Protein AF-A0A2P4XPP2-F1 (afdb_monomer_lite)

Organism: NCBI:txid4796

pLDDT: mean 76.58, std 16.24, range [39.56, 95.06]

Structure (mmCIF, N/CA/C/O backbone):
data_AF-A0A2P4XPP2-F1
#
_entry.id   AF-A0A2P4XPP2-F1
#
loop_
_atom_site.group_PDB
_atom_site.id
_atom_site.type_symbol
_atom_site.label_atom_id
_atom_site.label_alt_id
_atom_site.label_comp_id
_atom_site.label_asym_id
_atom_site.label_entity_id
_atom_site.label_seq_id
_atom_site.pdbx_PDB_ins_code
_atom_site.Cartn_x
_atom_site.Cartn_y
_atom_site.Cartn_z
_atom_site.occupancy
_atom_site.B_iso_or_equiv
_atom_site.auth_seq_id
_atom_site.auth_comp_id
_atom_site.auth_asym_id
_atom_site.auth_atom_id
_atom_site.pdbx_PDB_model_num
ATOM 1 N N . MET A 1 1 ? 14.220 9.835 8.926 1.00 74.06 1 MET A N 1
ATOM 2 C CA . MET A 1 1 ? 13.349 9.714 7.744 1.00 74.06 1 MET A CA 1
ATOM 3 C C . MET A 1 1 ? 12.382 10.879 7.763 1.00 74.06 1 MET A C 1
ATOM 5 O O . MET A 1 1 ? 11.722 11.092 8.777 1.00 74.06 1 MET A O 1
ATOM 9 N N . THR A 1 2 ? 12.366 11.676 6.705 1.00 95.06 2 THR A N 1
ATOM 10 C CA . THR A 1 2 ? 11.439 12.801 6.552 1.00 95.06 2 THR A CA 1
ATOM 11 C C . THR A 1 2 ? 10.036 12.297 6.211 1.00 95.06 2 THR A C 1
ATOM 13 O O . THR A 1 2 ? 9.840 11.132 5.854 1.00 95.06 2 THR A O 1
ATOM 16 N N . GLN A 1 3 ? 9.035 13.171 6.316 1.00 93.81 3 GLN A N 1
ATOM 17 C CA . GLN A 1 3 ? 7.664 12.823 5.951 1.00 93.81 3 GLN A CA 1
ATOM 18 C C . GLN A 1 3 ? 7.553 12.445 4.467 1.00 93.81 3 GLN A C 1
ATOM 20 O O . GLN A 1 3 ? 6.944 11.425 4.150 1.00 93.81 3 GLN A O 1
ATOM 25 N N . GLN A 1 4 ? 8.186 13.208 3.569 1.00 90.56 4 GLN A N 1
ATOM 26 C CA . GLN A 1 4 ? 8.214 12.893 2.138 1.00 90.56 4 GLN A CA 1
ATOM 27 C C . GLN A 1 4 ? 8.849 11.529 1.852 1.00 90.56 4 GLN A C 1
ATOM 29 O O . GLN A 1 4 ? 8.316 10.773 1.045 1.00 90.56 4 GLN A O 1
ATOM 34 N N . GLU A 1 5 ? 9.953 11.188 2.521 1.00 89.44 5 GLU A N 1
ATOM 35 C CA . GLU A 1 5 ? 10.593 9.877 2.358 1.00 89.44 5 GLU A CA 1
ATOM 36 C C . GLU A 1 5 ? 9.669 8.739 2.797 1.00 89.44 5 GLU A C 1
ATOM 38 O O . GLU A 1 5 ? 9.557 7.737 2.094 1.00 89.44 5 GLU A O 1
ATOM 43 N N . ARG A 1 6 ? 8.957 8.910 3.919 1.00 89.88 6 ARG A N 1
ATOM 44 C CA . ARG A 1 6 ? 7.968 7.935 4.401 1.00 89.88 6 ARG A CA 1
ATOM 45 C C . ARG A 1 6 ? 6.827 7.733 3.410 1.00 89.88 6 ARG A C 1
ATOM 47 O O . ARG A 1 6 ? 6.474 6.593 3.128 1.00 89.88 6 ARG A O 1
ATOM 54 N N . ILE A 1 7 ? 6.265 8.823 2.887 1.00 91.38 7 ILE A N 1
ATOM 55 C CA . ILE A 1 7 ? 5.184 8.771 1.891 1.00 91.38 7 ILE A CA 1
ATOM 56 C C . ILE A 1 7 ? 5.686 8.079 0.622 1.00 91.38 7 ILE A C 1
ATOM 58 O O . ILE A 1 7 ? 5.045 7.163 0.122 1.00 91.38 7 ILE A O 1
ATOM 62 N N . GLY A 1 8 ? 6.872 8.453 0.137 1.00 91.00 8 GLY A N 1
ATOM 63 C CA . GLY A 1 8 ? 7.471 7.827 -1.038 1.00 91.00 8 GLY A CA 1
ATOM 64 C C . GLY A 1 8 ? 7.725 6.329 -0.854 1.00 91.00 8 GLY A C 1
ATOM 65 O O . GLY A 1 8 ? 7.482 5.554 -1.776 1.00 91.00 8 GLY A O 1
ATOM 66 N N . ALA A 1 9 ? 8.183 5.908 0.328 1.00 89.81 9 ALA A N 1
ATOM 67 C CA . ALA A 1 9 ? 8.377 4.497 0.652 1.00 89.81 9 ALA A CA 1
ATOM 68 C C . ALA A 1 9 ? 7.047 3.729 0.699 1.00 89.81 9 ALA A C 1
ATOM 70 O O . ALA A 1 9 ? 6.944 2.671 0.081 1.00 89.81 9 ALA A O 1
ATOM 71 N N . TYR A 1 10 ? 6.028 4.284 1.366 1.00 91.56 10 TYR A N 1
ATOM 72 C CA . TYR A 1 10 ? 4.686 3.698 1.406 1.00 91.56 10 TYR A CA 1
ATOM 73 C C . TYR A 1 10 ? 4.105 3.532 0.001 1.00 91.56 10 TYR A C 1
ATOM 75 O O . TYR A 1 10 ? 3.668 2.441 -0.343 1.00 91.56 10 TYR A O 1
ATOM 83 N N . ASN A 1 11 ? 4.177 4.566 -0.839 1.00 92.88 11 ASN A N 1
ATOM 84 C CA . ASN A 1 11 ? 3.635 4.523 -2.195 1.00 92.88 11 ASN A CA 1
ATOM 85 C C . ASN A 1 11 ? 4.287 3.424 -3.049 1.00 92.88 11 ASN A C 1
ATOM 87 O O . ASN A 1 11 ? 3.596 2.702 -3.756 1.00 92.88 11 ASN A O 1
ATOM 91 N N . ARG A 1 12 ? 5.613 3.248 -2.961 1.00 90.69 12 ARG A N 1
ATOM 92 C CA . ARG A 1 12 ? 6.291 2.155 -3.681 1.00 90.69 12 ARG A CA 1
ATOM 93 C C . ARG A 1 12 ? 5.922 0.780 -3.134 1.00 90.69 12 ARG A C 1
ATOM 95 O O . ARG A 1 12 ? 5.824 -0.167 -3.906 1.00 90.69 12 ARG A O 1
ATOM 102 N N . PHE A 1 13 ? 5.767 0.661 -1.816 1.00 90.19 13 PHE A N 1
ATOM 103 C CA . PHE A 1 13 ? 5.362 -0.593 -1.189 1.00 90.19 13 PHE A CA 1
ATOM 104 C C . PHE A 1 13 ? 3.926 -0.970 -1.565 1.00 90.19 13 PHE A C 1
ATOM 106 O O . PHE A 1 13 ? 3.683 -2.118 -1.919 1.00 90.19 13 PHE A O 1
ATOM 113 N N . HIS A 1 14 ? 3.007 -0.002 -1.557 1.00 92.94 14 HIS A N 1
ATOM 114 C CA . HIS A 1 14 ? 1.644 -0.164 -2.053 1.00 92.94 14 HIS A CA 1
ATOM 115 C C . HIS A 1 14 ? 1.647 -0.735 -3.471 1.00 92.94 14 HIS A C 1
ATOM 117 O O . HIS A 1 14 ? 1.074 -1.793 -3.703 1.00 92.94 14 HIS A O 1
ATOM 123 N N . ASP A 1 15 ? 2.361 -0.088 -4.393 1.00 91.88 15 ASP A N 1
ATOM 124 C CA . ASP A 1 15 ? 2.397 -0.518 -5.791 1.00 91.88 15 ASP A CA 1
ATOM 125 C C . ASP A 1 15 ? 3.033 -1.907 -5.952 1.00 91.88 15 ASP A C 1
ATOM 127 O O . ASP A 1 15 ? 2.567 -2.712 -6.751 1.00 91.88 15 ASP A O 1
ATOM 131 N N . PHE A 1 16 ? 4.056 -2.238 -5.156 1.00 90.50 16 PHE A N 1
ATOM 132 C CA . PHE A 1 16 ? 4.628 -3.586 -5.129 1.00 90.50 16 PHE A CA 1
ATOM 133 C C . PHE A 1 16 ? 3.601 -4.637 -4.687 1.00 90.50 16 PHE A C 1
ATOM 135 O O . PHE A 1 16 ? 3.420 -5.645 -5.370 1.00 90.50 16 PHE A O 1
ATOM 142 N N . VAL A 1 17 ? 2.921 -4.404 -3.562 1.00 90.69 17 VAL A N 1
ATOM 143 C CA . VAL A 1 17 ? 1.906 -5.329 -3.040 1.00 90.69 17 VAL A CA 1
ATOM 144 C C . VAL A 1 17 ? 0.766 -5.470 -4.041 1.00 90.69 17 VAL A C 1
ATOM 146 O O . VAL A 1 17 ? 0.385 -6.584 -4.367 1.00 90.69 17 VAL A O 1
ATOM 149 N N . CYS A 1 18 ? 0.282 -4.369 -4.603 1.00 91.12 18 CYS A N 1
ATOM 150 C CA . CYS A 1 18 ? -0.793 -4.390 -5.583 1.00 91.12 18 CYS A CA 1
ATOM 151 C C . CYS A 1 18 ? -0.409 -5.059 -6.909 1.00 91.12 18 CYS A C 1
ATOM 153 O O . CYS A 1 18 ? -1.274 -5.621 -7.563 1.00 91.12 18 CYS A O 1
ATOM 155 N N . CYS A 1 19 ? 0.864 -5.044 -7.316 1.00 90.62 19 CYS A N 1
ATOM 156 C CA . CYS A 1 19 ? 1.288 -5.736 -8.536 1.00 90.62 19 CYS A CA 1
ATOM 157 C C . CYS A 1 19 ? 1.534 -7.238 -8.346 1.00 90.62 19 CYS A C 1
ATOM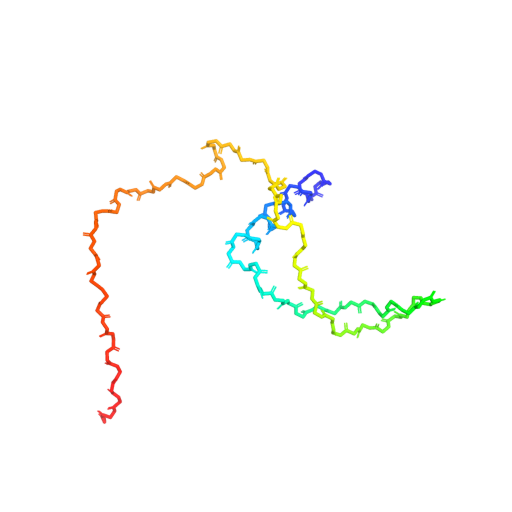 159 O O . CYS A 1 19 ? 1.339 -7.999 -9.290 1.00 90.62 19 CYS A O 1
ATOM 161 N N . TYR A 1 20 ? 2.018 -7.666 -7.177 1.00 89.81 20 TYR A N 1
ATOM 162 C CA . TYR A 1 20 ? 2.517 -9.039 -6.995 1.00 89.81 20 TYR A CA 1
ATOM 163 C C . TYR A 1 20 ? 1.758 -9.854 -5.951 1.00 89.81 20 TYR A C 1
ATOM 165 O O . TYR A 1 20 ? 1.831 -11.079 -5.960 1.00 89.81 20 TYR A O 1
ATOM 173 N N . LEU A 1 21 ? 1.063 -9.186 -5.037 1.00 90.31 21 LEU A N 1
ATOM 174 C CA . LEU A 1 21 ? 0.429 -9.768 -3.858 1.00 90.31 21 LEU A CA 1
ATOM 175 C C . LEU A 1 21 ? -1.011 -9.251 -3.704 1.00 90.31 21 LEU A C 1
ATOM 177 O O . LEU A 1 21 ? -1.508 -9.174 -2.585 1.00 90.31 21 LEU A O 1
ATOM 181 N N . GLU A 1 22 ? -1.671 -8.884 -4.811 1.00 86.88 22 GLU A N 1
ATOM 182 C CA . GLU A 1 22 ? -2.988 -8.230 -4.800 1.00 86.88 22 GLU A CA 1
ATOM 183 C C . GLU A 1 22 ? -4.020 -9.021 -3.994 1.00 86.88 22 GLU A C 1
ATOM 185 O O . GLU A 1 22 ? -4.787 -8.436 -3.238 1.00 86.88 22 GLU A O 1
ATOM 190 N N . ASP A 1 23 ? -4.009 -10.349 -4.108 1.00 88.31 23 ASP A N 1
ATOM 191 C CA . ASP A 1 23 ? -4.959 -11.234 -3.432 1.00 88.31 23 ASP A CA 1
ATOM 192 C C . ASP A 1 23 ? -4.517 -11.698 -2.044 1.00 88.31 23 ASP A C 1
ATOM 194 O O . ASP A 1 23 ? -5.235 -12.466 -1.404 1.00 88.31 23 ASP A O 1
ATOM 198 N N . GLN A 1 24 ? -3.363 -11.237 -1.557 1.00 87.00 24 GLN A N 1
ATOM 199 C CA . GLN A 1 24 ? -2.876 -11.618 -0.237 1.00 87.00 24 GLN A CA 1
ATOM 200 C C . GLN A 1 24 ? -3.358 -10.662 0.852 1.00 87.00 24 GLN A C 1
ATOM 202 O O . GLN A 1 24 ? -3.359 -9.438 0.705 1.00 87.00 24 GLN A O 1
ATOM 207 N N . GLU A 1 25 ? -3.736 -11.257 1.977 1.00 89.06 25 GLU A N 1
ATOM 208 C CA . GLU A 1 25 ? -4.062 -10.562 3.214 1.00 89.06 25 GLU A CA 1
ATOM 209 C 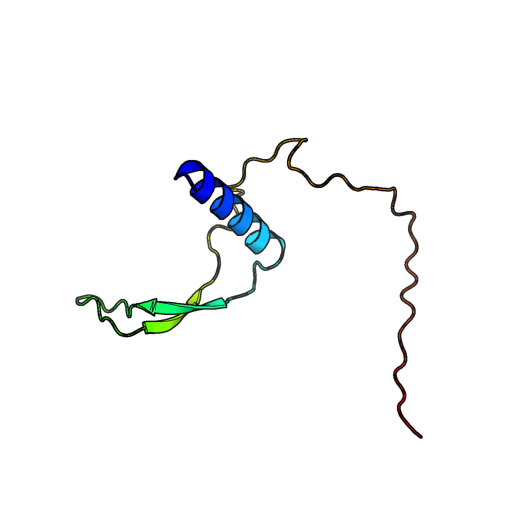C . GLU A 1 25 ? -2.994 -10.891 4.251 1.00 89.06 25 GLU A C 1
ATOM 211 O O . GLU A 1 25 ? -2.498 -12.018 4.319 1.00 89.06 25 GLU A O 1
ATOM 216 N N . PHE A 1 26 ? -2.632 -9.897 5.055 1.00 86.12 26 PHE A N 1
ATOM 217 C CA . PHE A 1 26 ? -1.619 -10.048 6.092 1.00 86.12 26 PHE A CA 1
ATOM 218 C C . PHE A 1 26 ? -2.266 -9.819 7.448 1.00 86.12 26 PHE A C 1
ATOM 220 O O . PHE A 1 26 ? -2.982 -8.836 7.642 1.00 86.12 26 PHE A O 1
ATOM 227 N N . GLU A 1 27 ? -1.999 -10.708 8.397 1.00 89.06 27 GLU A N 1
ATOM 228 C CA . GLU A 1 27 ? -2.412 -10.498 9.778 1.00 89.06 27 GLU A CA 1
ATOM 229 C C . GLU A 1 27 ? -1.534 -9.432 10.426 1.00 89.06 27 GLU A C 1
ATOM 231 O O . GLU A 1 27 ? -0.307 -9.557 10.496 1.00 89.06 27 GLU A O 1
ATOM 236 N N . VAL A 1 28 ? -2.174 -8.371 10.910 1.00 86.62 28 VAL A N 1
ATOM 237 C CA . VAL A 1 28 ? -1.517 -7.338 11.705 1.00 86.62 28 VAL A CA 1
ATOM 238 C C . VAL A 1 28 ? -2.246 -7.170 13.026 1.00 86.62 28 VAL A C 1
ATOM 240 O O . VAL A 1 28 ? -3.470 -7.241 13.106 1.00 86.62 28 VAL A O 1
ATOM 243 N N . ASN A 1 29 ? -1.484 -6.909 14.080 1.00 87.50 29 ASN A N 1
ATOM 244 C CA . ASN A 1 29 ? -2.049 -6.573 15.378 1.00 87.50 29 ASN A CA 1
ATOM 245 C C . ASN A 1 29 ? -2.493 -5.109 15.352 1.00 87.50 29 ASN A C 1
ATOM 247 O O . ASN A 1 29 ? -1.653 -4.205 15.367 1.00 87.50 29 ASN A O 1
ATOM 251 N N . ALA A 1 30 ? -3.803 -4.887 15.283 1.00 83.44 30 ALA A N 1
ATOM 252 C CA . ALA A 1 30 ? -4.406 -3.562 15.271 1.00 83.44 30 ALA A CA 1
ATOM 253 C C . ALA A 1 30 ? -5.180 -3.315 16.576 1.00 83.44 30 ALA A C 1
ATOM 255 O O . ALA A 1 30 ? -5.724 -4.264 17.144 1.00 83.44 30 ALA A O 1
ATOM 256 N N . PRO A 1 31 ? -5.253 -2.063 17.064 1.00 81.06 31 PRO A N 1
ATOM 257 C CA . PRO A 1 31 ? -6.122 -1.721 18.183 1.00 81.06 31 PRO A CA 1
ATOM 258 C C . PRO A 1 31 ? -7.566 -2.088 17.866 1.00 81.06 31 PRO A C 1
ATOM 260 O O . PRO A 1 31 ? -8.029 -1.887 16.738 1.00 81.06 31 PRO A O 1
ATOM 263 N N . LYS A 1 32 ? -8.290 -2.597 18.859 1.00 79.25 32 LYS A N 1
ATOM 264 C CA . LYS A 1 32 ? -9.707 -2.905 18.697 1.00 79.25 32 LYS A CA 1
ATOM 265 C C . LYS A 1 32 ? -10.498 -1.612 18.450 1.00 79.25 32 LYS A C 1
ATOM 267 O O . LYS A 1 32 ? -10.591 -0.733 19.302 1.00 79.25 32 LYS A O 1
ATOM 272 N N . MET A 1 33 ? -11.049 -1.495 17.243 1.00 72.69 33 MET A N 1
ATOM 273 C CA . MET A 1 33 ? -11.810 -0.333 16.770 1.00 72.69 33 MET A CA 1
ATOM 274 C C . MET A 1 33 ? -13.305 -0.533 17.061 1.00 72.69 33 MET A C 1
ATOM 276 O O . MET A 1 33 ? -14.105 -0.661 16.136 1.00 72.69 33 MET A O 1
ATOM 280 N N . ASP A 1 34 ? -13.692 -0.615 18.337 1.00 75.12 34 ASP A N 1
ATOM 281 C CA . ASP A 1 34 ? -15.113 -0.615 18.710 1.00 75.12 34 ASP A CA 1
ATOM 282 C C . ASP A 1 34 ? -15.662 0.821 18.736 1.00 75.12 34 ASP A C 1
ATOM 284 O O . ASP A 1 34 ? -14.978 1.763 19.136 1.00 75.12 34 ASP A O 1
ATOM 288 N N . SER A 1 35 ? -16.913 0.992 18.290 1.00 67.69 35 SER A N 1
ATOM 289 C CA . SER A 1 35 ? -17.513 2.279 17.864 1.00 67.69 35 SER A CA 1
ATOM 290 C C . SER A 1 35 ? -17.514 3.436 18.880 1.00 67.69 35 SER A C 1
ATOM 292 O O . SER A 1 35 ? -17.884 4.556 18.524 1.00 67.69 35 SER A O 1
ATOM 294 N N . THR A 1 36 ? -17.095 3.207 20.126 1.00 65.00 36 THR A N 1
ATOM 295 C CA . THR A 1 36 ? -17.129 4.211 21.199 1.00 65.00 36 THR A CA 1
ATOM 296 C C . THR A 1 36 ? -15.921 4.215 22.142 1.00 65.00 36 THR A C 1
ATOM 298 O O . THR A 1 36 ? -15.885 5.064 23.031 1.00 65.00 36 THR A O 1
ATOM 301 N N . ALA A 1 37 ? -14.937 3.320 21.990 1.00 63.03 37 ALA A N 1
ATOM 302 C CA . ALA A 1 37 ? -13.763 3.284 22.867 1.00 63.03 37 ALA A CA 1
ATOM 303 C C . ALA A 1 37 ? -12.526 2.771 22.121 1.00 63.03 37 ALA A C 1
ATOM 305 O O . ALA A 1 37 ? -12.549 1.691 21.541 1.00 63.03 37 ALA A O 1
ATOM 306 N N . PHE A 1 38 ? -11.437 3.544 22.163 1.00 62.84 38 PHE A N 1
ATOM 307 C CA . PHE A 1 38 ? -10.115 3.026 21.822 1.00 62.84 38 PHE A CA 1
ATOM 308 C C . PHE A 1 38 ? -9.690 2.090 22.952 1.00 62.84 38 PHE A C 1
ATOM 310 O O . PHE A 1 38 ? -9.334 2.553 24.035 1.00 62.84 38 PHE A O 1
ATOM 317 N N . GLU A 1 39 ? -9.786 0.786 22.719 1.00 69.81 39 GLU A N 1
ATOM 318 C CA . GLU A 1 39 ? -9.278 -0.220 23.647 1.00 69.81 39 GLU A CA 1
ATOM 319 C C . GLU A 1 39 ? -7.784 -0.451 23.356 1.00 69.81 39 GLU A C 1
ATOM 321 O O . GLU A 1 39 ? -7.373 -0.534 22.198 1.00 69.81 39 GLU A O 1
ATOM 326 N N . GLU A 1 40 ? -6.955 -0.517 24.405 1.00 76.12 40 GLU A N 1
ATOM 327 C CA . GLU A 1 40 ? -5.510 -0.797 24.282 1.00 76.12 40 GLU A CA 1
ATOM 328 C C . GLU A 1 40 ? -5.228 -2.230 23.800 1.00 76.12 40 GLU A C 1
ATOM 330 O O . GLU A 1 40 ? -4.107 -2.541 23.392 1.00 76.12 40 GLU A O 1
ATOM 335 N N . ASP A 1 41 ? -6.247 -3.091 23.817 1.00 79.62 41 ASP A N 1
ATOM 336 C CA . ASP A 1 41 ? -6.149 -4.470 23.373 1.00 79.62 41 ASP A CA 1
ATOM 337 C C . ASP A 1 41 ? -5.918 -4.540 21.858 1.00 79.62 41 ASP A C 1
ATOM 339 O O . ASP A 1 41 ? -6.707 -4.059 21.035 1.00 79.62 41 ASP A O 1
ATOM 343 N N . LEU A 1 42 ? -4.802 -5.174 21.494 1.00 81.62 42 LEU A N 1
ATOM 344 C CA . LEU A 1 42 ? -4.454 -5.471 20.114 1.00 81.62 42 LEU A CA 1
ATOM 345 C C . LEU A 1 42 ? -5.109 -6.786 19.694 1.00 81.62 42 LEU A C 1
ATOM 347 O O . LEU A 1 42 ? -4.895 -7.826 20.318 1.00 81.62 42 LEU A O 1
ATOM 351 N N . VAL A 1 43 ? -5.862 -6.745 18.601 1.00 87.19 43 VAL A N 1
ATOM 352 C CA . VAL A 1 43 ? -6.499 -7.915 17.995 1.00 87.19 43 VAL A CA 1
ATOM 353 C C . VAL A 1 43 ? -5.883 -8.192 16.627 1.00 87.19 43 VAL A C 1
ATOM 355 O O . VAL A 1 43 ? -5.650 -7.268 15.840 1.00 87.19 43 VAL A O 1
ATOM 358 N N . SER A 1 44 ? -5.605 -9.469 16.340 1.00 88.88 44 SER A N 1
ATOM 359 C CA . SER A 1 44 ? -5.134 -9.871 15.010 1.00 88.88 44 SER A CA 1
ATOM 360 C C . SER A 1 44 ? -6.237 -9.570 14.001 1.00 88.88 44 SER A C 1
ATOM 362 O O . SER A 1 44 ? -7.350 -10.088 14.108 1.00 88.88 44 SER A O 1
ATOM 364 N N . THR A 1 45 ? -5.940 -8.671 13.069 1.00 86.06 45 THR A N 1
ATOM 365 C CA . THR A 1 45 ? -6.882 -8.204 12.057 1.00 86.06 45 THR A CA 1
ATOM 366 C C . THR A 1 45 ? -6.260 -8.420 10.682 1.00 86.06 45 THR A C 1
ATOM 368 O O . THR A 1 45 ? -5.141 -7.949 10.448 1.00 86.06 45 THR A O 1
ATOM 371 N N . PRO A 1 46 ? -6.951 -9.112 9.760 1.00 86.94 46 PRO A N 1
ATOM 372 C CA . PRO A 1 46 ? -6.474 -9.242 8.395 1.00 86.94 46 PRO A CA 1
ATOM 373 C C . PRO A 1 46 ? -6.549 -7.880 7.704 1.00 86.94 46 PRO A C 1
ATOM 375 O O . PRO A 1 46 ? -7.575 -7.197 7.737 1.00 86.94 46 PRO A O 1
ATOM 378 N N . VAL A 1 47 ? -5.448 -7.474 7.078 1.00 86.62 47 VAL A N 1
ATOM 379 C CA . VAL A 1 47 ? -5.377 -6.248 6.287 1.00 86.62 47 VAL A CA 1
ATOM 380 C C . VAL A 1 47 ? -4.987 -6.592 4.860 1.00 86.62 47 VAL A C 1
ATOM 382 O O . VAL A 1 47 ? -3.954 -7.213 4.605 1.00 86.62 47 VAL A O 1
ATOM 385 N N . LYS A 1 48 ? -5.821 -6.128 3.927 1.00 89.88 48 LYS A N 1
ATOM 386 C CA . LYS A 1 48 ? -5.582 -6.168 2.486 1.00 89.88 48 LYS A CA 1
ATOM 387 C C . LYS A 1 48 ? -5.230 -4.773 1.984 1.00 89.88 48 LYS A C 1
ATOM 389 O O . LYS A 1 48 ? -5.818 -3.782 2.427 1.00 89.88 48 LYS A O 1
ATOM 394 N N . MET A 1 49 ? -4.285 -4.683 1.049 1.00 90.19 49 MET A N 1
ATOM 395 C CA . MET A 1 49 ? -4.003 -3.409 0.390 1.00 90.19 49 MET A CA 1
ATOM 396 C C . MET A 1 49 ? -5.210 -3.002 -0.466 1.00 90.19 49 MET A C 1
ATOM 398 O O . MET A 1 49 ? -5.789 -3.821 -1.174 1.00 90.19 49 MET A O 1
ATOM 402 N N . THR A 1 50 ? -5.627 -1.741 -0.368 1.00 89.50 50 THR A N 1
ATOM 403 C CA . THR A 1 50 ? -6.805 -1.216 -1.078 1.00 89.50 50 THR A CA 1
ATOM 404 C C . THR A 1 50 ? -6.377 -0.255 -2.176 1.00 89.50 50 THR A C 1
ATOM 406 O O . THR A 1 50 ? -5.277 0.275 -2.126 1.00 89.50 50 THR A O 1
ATOM 409 N N . ASN A 1 51 ? -7.263 0.022 -3.138 1.00 90.00 51 ASN A N 1
ATOM 410 C CA . ASN A 1 51 ? -7.006 0.946 -4.253 1.00 90.00 51 ASN A CA 1
ATOM 411 C C . ASN A 1 51 ? -5.867 0.518 -5.197 1.00 90.00 51 ASN A C 1
ATOM 413 O O . ASN A 1 51 ? -5.252 1.364 -5.845 1.00 90.00 51 ASN A O 1
ATOM 417 N N . CYS A 1 52 ? -5.665 -0.791 -5.371 1.00 88.81 52 CYS A N 1
ATOM 418 C CA . CYS A 1 52 ? -4.678 -1.349 -6.300 1.00 88.81 52 CYS A CA 1
ATOM 419 C C . CYS A 1 52 ? -4.892 -0.979 -7.778 1.00 88.81 52 CYS A C 1
ATOM 421 O O . CYS A 1 52 ? -3.988 -1.136 -8.592 1.00 88.81 52 CYS A O 1
ATOM 423 N N . SER A 1 53 ? -6.043 -0.397 -8.132 1.00 89.88 53 SER A N 1
ATOM 424 C CA . SER A 1 53 ? -6.274 0.204 -9.450 1.00 89.88 53 SER A CA 1
ATOM 425 C C . SER A 1 53 ? -5.466 1.488 -9.698 1.00 89.88 53 SER A C 1
ATOM 427 O O . SER A 1 53 ? -5.531 2.040 -10.796 1.00 89.88 53 SER A O 1
ATOM 429 N N . GLN A 1 54 ? -4.770 2.019 -8.688 1.00 88.69 54 GLN A N 1
ATOM 430 C CA . GLN A 1 54 ? -3.986 3.251 -8.766 1.00 88.69 54 GLN A CA 1
ATOM 431 C C . GLN A 1 54 ? -2.504 2.967 -8.499 1.00 88.69 54 GLN A C 1
ATOM 433 O O . GLN A 1 54 ? -2.163 2.289 -7.536 1.00 88.69 54 GLN A O 1
ATOM 438 N N . LEU A 1 55 ? -1.627 3.548 -9.321 1.00 88.06 55 LEU A N 1
ATOM 439 C CA . LEU A 1 55 ? -0.191 3.635 -9.040 1.00 88.06 55 LEU A CA 1
ATOM 440 C C . LEU A 1 55 ? 0.070 4.890 -8.204 1.00 88.06 55 LEU A C 1
ATOM 442 O O . LEU A 1 55 ? -0.180 6.007 -8.666 1.00 88.06 55 LEU A O 1
ATOM 446 N N . LEU A 1 56 ? 0.562 4.715 -6.980 1.00 90.06 56 LEU A N 1
ATOM 447 C CA . LEU A 1 56 ? 0.850 5.816 -6.054 1.00 90.06 56 LEU A CA 1
ATOM 448 C C . LEU A 1 56 ? 2.312 6.282 -6.137 1.00 90.06 56 LEU A C 1
ATOM 450 O O . LEU A 1 56 ? 2.659 7.389 -5.710 1.00 90.06 56 LEU A O 1
ATOM 454 N N . GLY A 1 57 ? 3.200 5.432 -6.641 1.00 83.31 57 GLY A N 1
ATOM 455 C CA . GLY A 1 57 ? 4.620 5.677 -6.805 1.00 83.31 57 GLY A CA 1
ATOM 456 C C . GLY A 1 57 ? 4.934 6.578 -7.998 1.00 83.31 57 GLY A C 1
ATOM 457 O O . GLY A 1 57 ? 4.318 6.511 -9.059 1.00 83.31 57 GLY A O 1
ATOM 458 N N . SER A 1 58 ? 5.965 7.412 -7.846 1.00 82.62 58 SER A N 1
ATOM 459 C CA . SER A 1 58 ? 6.570 8.116 -8.978 1.00 82.62 58 SER A CA 1
ATOM 460 C C . SER A 1 58 ? 7.722 7.286 -9.544 1.00 82.62 58 SER A C 1
ATOM 462 O O . SER A 1 58 ? 8.731 7.028 -8.867 1.00 82.62 58 SER A O 1
ATOM 464 N N . TYR A 1 59 ? 7.560 6.863 -10.795 1.00 82.12 59 TYR A N 1
ATOM 465 C CA . TYR A 1 59 ? 8.536 6.072 -11.530 1.00 82.12 59 TYR A CA 1
ATOM 466 C C . TYR A 1 59 ? 9.206 6.928 -12.596 1.00 82.12 59 TYR A C 1
ATOM 468 O O . TYR A 1 59 ? 8.554 7.596 -13.395 1.00 82.12 59 TYR A O 1
ATOM 476 N N . SER A 1 60 ? 10.531 6.900 -12.609 1.00 81.50 60 SER A N 1
ATOM 477 C CA . SER A 1 60 ? 11.353 7.481 -13.659 1.00 81.50 60 SER A CA 1
ATOM 478 C C . SER A 1 60 ? 12.235 6.391 -14.255 1.00 81.50 60 SER A C 1
ATOM 480 O O . SER A 1 60 ? 12.409 5.317 -13.676 1.00 81.50 60 SER A O 1
ATOM 482 N N . SER A 1 61 ? 12.865 6.674 -15.392 1.00 78.31 61 SER A N 1
ATOM 483 C CA . SER A 1 61 ? 13.861 5.773 -15.987 1.00 78.31 61 SER A CA 1
ATOM 484 C C . SER A 1 61 ? 15.052 5.470 -15.061 1.00 78.31 61 SER A C 1
ATOM 486 O O . SER A 1 61 ? 15.801 4.529 -15.325 1.00 78.31 61 SER A O 1
ATOM 488 N N . ALA A 1 62 ? 15.241 6.247 -13.988 1.00 73.94 62 ALA A N 1
ATOM 489 C CA . ALA A 1 62 ? 16.251 6.003 -12.965 1.00 73.94 62 ALA A CA 1
ATOM 490 C C . ALA A 1 62 ? 15.777 5.052 -11.851 1.00 73.94 62 ALA A C 1
ATOM 492 O O . ALA A 1 62 ? 16.612 4.395 -11.239 1.00 73.94 62 ALA A O 1
ATOM 493 N N . THR A 1 63 ? 14.470 4.979 -11.574 1.00 70.38 63 THR A N 1
ATOM 494 C CA . THR A 1 63 ? 13.905 4.143 -10.497 1.00 70.38 63 THR A CA 1
ATOM 495 C C . THR A 1 63 ? 13.248 2.860 -10.993 1.00 70.38 63 THR A C 1
ATOM 497 O O . THR A 1 63 ? 12.978 1.974 -10.187 1.00 70.38 63 THR A O 1
ATOM 500 N N . MET A 1 64 ? 12.989 2.740 -12.296 1.00 73.88 64 MET A N 1
ATOM 501 C CA . MET A 1 64 ? 12.544 1.485 -12.893 1.00 73.88 64 MET A CA 1
ATOM 502 C C . MET A 1 64 ? 13.678 0.461 -12.920 1.00 73.88 64 MET A C 1
ATOM 504 O O . MET A 1 64 ? 14.830 0.791 -13.216 1.00 73.88 64 MET A O 1
ATO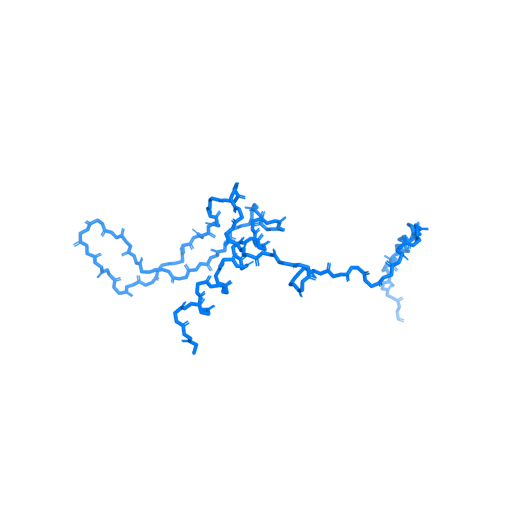M 508 N N . TRP A 1 65 ? 13.331 -0.798 -12.649 1.00 71.06 65 TRP A N 1
ATOM 509 C CA . TRP A 1 65 ? 14.244 -1.911 -12.862 1.00 71.06 65 TRP A CA 1
ATOM 510 C C . TRP A 1 65 ? 14.611 -1.972 -14.346 1.00 71.06 65 TRP A C 1
ATOM 512 O O . TRP A 1 65 ? 13.741 -2.041 -15.214 1.00 71.06 65 TRP A O 1
ATOM 522 N N . LYS A 1 66 ? 15.910 -1.894 -14.642 1.00 71.94 66 LYS A N 1
ATOM 523 C CA . LYS A 1 66 ? 16.421 -2.094 -15.995 1.00 71.94 66 LYS A CA 1
ATOM 524 C C . LYS A 1 66 ? 16.748 -3.576 -16.134 1.00 71.94 66 LYS A C 1
ATOM 526 O O . LYS A 1 66 ? 17.578 -4.048 -15.358 1.00 71.94 66 LYS A O 1
ATOM 531 N N . PRO A 1 67 ? 16.130 -4.304 -17.077 1.00 70.38 67 PRO A N 1
ATOM 532 C CA . PRO A 1 67 ? 16.472 -5.699 -17.291 1.00 70.38 67 PRO A CA 1
ATOM 533 C C . PRO A 1 67 ? 17.942 -5.784 -17.709 1.00 70.38 67 PRO A C 1
ATOM 535 O O . PRO A 1 67 ? 18.345 -5.282 -18.761 1.00 70.38 67 PRO A O 1
ATOM 538 N N . THR A 1 68 ? 18.765 -6.377 -16.848 1.00 69.56 68 THR A N 1
ATOM 539 C CA . THR A 1 68 ? 20.181 -6.616 -17.122 1.00 69.56 68 THR A CA 1
ATOM 540 C C . THR A 1 68 ? 20.294 -7.882 -17.965 1.00 69.56 68 THR A C 1
ATOM 542 O O . THR A 1 68 ? 20.584 -8.954 -17.449 1.00 69.56 68 THR A O 1
ATOM 545 N N . GLY A 1 69 ? 20.023 -7.763 -19.263 1.00 58.16 69 GLY A N 1
ATOM 546 C CA . GLY A 1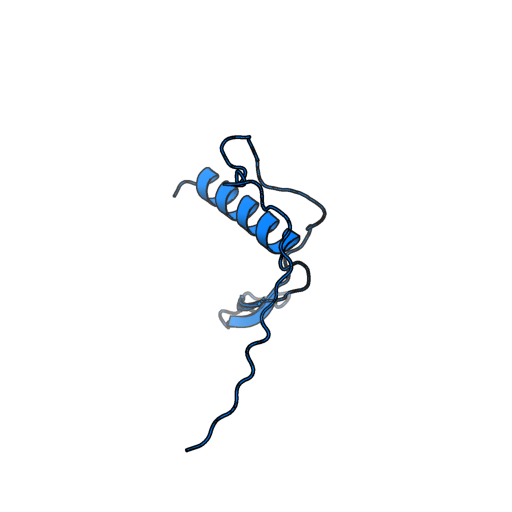 69 ? 20.263 -8.829 -20.234 1.00 58.16 69 GLY A CA 1
ATOM 547 C C . GLY A 1 69 ? 19.018 -9.267 -20.996 1.00 58.16 69 GLY A C 1
ATOM 548 O O . GLY A 1 69 ? 17.924 -9.378 -20.448 1.00 58.16 69 GLY A O 1
ATOM 549 N N . VAL A 1 70 ? 19.219 -9.511 -22.288 1.00 55.50 70 VAL A N 1
ATOM 550 C CA . VAL A 1 70 ? 18.294 -10.254 -23.140 1.00 55.50 70 VAL A CA 1
ATOM 551 C C . VAL A 1 70 ? 18.145 -11.638 -22.508 1.00 55.50 70 VAL A C 1
ATOM 553 O O . VAL A 1 70 ? 19.110 -12.397 -22.473 1.00 55.50 70 VAL A O 1
ATOM 556 N N . ILE A 1 71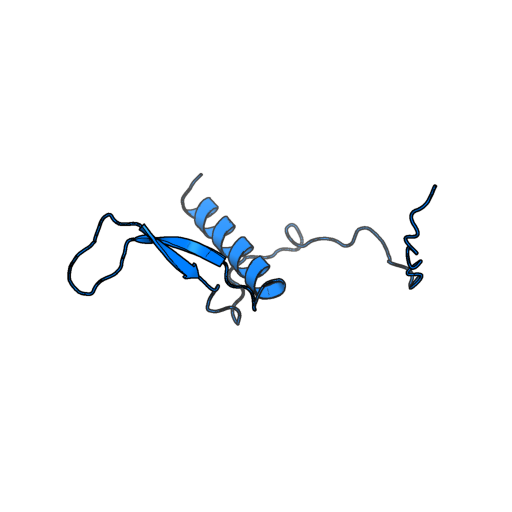 ? 16.970 -11.953 -21.961 1.00 56.81 71 ILE A N 1
ATOM 557 C CA . ILE A 1 71 ? 16.620 -13.346 -21.688 1.00 56.81 71 ILE A CA 1
ATOM 558 C C . ILE A 1 71 ? 16.363 -13.945 -23.066 1.00 56.81 71 ILE A C 1
ATOM 560 O O . ILE A 1 71 ? 15.275 -13.795 -23.620 1.00 56.81 71 ILE A O 1
ATOM 564 N N . GLU A 1 72 ? 17.399 -14.529 -23.667 1.00 49.12 72 GLU A N 1
ATOM 565 C CA . GLU A 1 72 ? 17.168 -15.489 -24.734 1.00 49.12 72 GLU A CA 1
ATOM 566 C C . GLU A 1 72 ? 16.347 -16.626 -24.130 1.00 49.12 72 GLU A C 1
ATOM 568 O O . GLU A 1 72 ? 16.694 -17.202 -23.098 1.00 49.12 72 GLU A O 1
ATOM 573 N N . ASP A 1 73 ? 15.199 -16.851 -24.753 1.00 53.19 73 ASP A N 1
ATOM 574 C CA . ASP A 1 73 ? 14.256 -17.914 -24.469 1.00 53.19 73 ASP A CA 1
ATOM 575 C C . ASP A 1 73 ? 14.986 -19.242 -24.217 1.00 53.19 73 ASP A C 1
ATOM 577 O O . ASP A 1 73 ? 15.678 -19.784 -25.079 1.00 53.19 73 ASP A O 1
ATOM 581 N N . SER A 1 74 ? 14.889 -19.751 -22.996 1.00 48.47 74 SER A N 1
ATOM 582 C CA . SER A 1 74 ? 15.309 -21.106 -22.654 1.00 48.47 74 SER A CA 1
ATOM 583 C C . SER A 1 74 ? 14.471 -21.578 -21.482 1.00 48.47 74 SER A C 1
ATOM 585 O O . SER A 1 74 ? 14.925 -21.701 -20.344 1.00 48.47 74 SER A O 1
ATOM 587 N N . THR A 1 75 ? 13.205 -21.860 -21.780 1.00 49.78 75 THR A N 1
ATOM 588 C CA . THR A 1 75 ? 12.384 -22.783 -21.000 1.00 49.78 75 THR A CA 1
ATOM 589 C C . THR A 1 75 ? 13.079 -24.149 -20.932 1.00 49.78 75 THR A C 1
ATOM 591 O O . THR A 1 75 ? 12.840 -25.039 -21.742 1.00 49.78 75 THR A O 1
ATOM 594 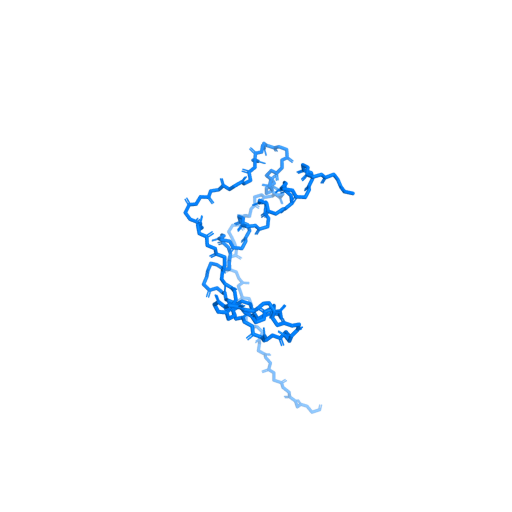N N . SER A 1 76 ? 13.961 -24.329 -19.955 1.00 49.81 76 SER A N 1
ATOM 595 C CA . SER A 1 76 ? 14.420 -25.640 -19.502 1.00 49.81 76 SER A CA 1
ATOM 596 C C . SER A 1 76 ? 14.301 -25.667 -17.984 1.00 49.81 76 SER A C 1
ATOM 598 O O . SER A 1 76 ? 15.292 -25.584 -17.259 1.00 49.81 76 SER A O 1
ATOM 600 N N . LEU A 1 77 ? 13.063 -25.788 -17.503 1.00 45.34 77 LEU A N 1
ATOM 601 C CA . LEU A 1 77 ? 12.796 -26.276 -16.156 1.00 45.34 77 LEU A CA 1
ATOM 602 C C . LEU A 1 77 ? 13.339 -27.710 -16.078 1.00 45.34 77 LEU A C 1
ATOM 604 O O . LEU A 1 77 ? 12.694 -28.651 -16.537 1.00 45.34 77 LEU A O 1
ATOM 608 N N . LYS A 1 78 ? 14.546 -27.884 -15.531 1.00 42.44 78 LYS A N 1
ATOM 609 C CA . LYS A 1 78 ? 14.955 -29.189 -15.009 1.00 42.44 78 LYS A CA 1
ATOM 610 C C . LYS A 1 78 ? 14.102 -29.436 -13.771 1.00 42.44 78 LYS A C 1
ATOM 612 O O . LYS A 1 78 ? 14.281 -28.763 -12.765 1.00 42.44 78 LYS A O 1
ATOM 617 N N . SER A 1 79 ? 13.140 -30.348 -13.880 1.00 44.53 79 SER A N 1
ATOM 618 C CA . SER A 1 79 ? 12.445 -30.895 -12.720 1.00 44.53 79 SER A CA 1
ATOM 619 C C . SER A 1 79 ? 13.465 -31.565 -11.807 1.00 44.53 79 SER A C 1
ATOM 621 O O . SER A 1 79 ? 14.056 -32.579 -12.179 1.00 44.53 79 SER A O 1
ATOM 623 N N . ASP A 1 80 ? 13.651 -31.006 -10.616 1.00 47.59 80 ASP A N 1
ATOM 624 C CA . ASP A 1 80 ? 14.281 -31.703 -9.504 1.00 47.59 80 ASP A CA 1
ATOM 625 C C . ASP A 1 80 ? 13.393 -32.899 -9.129 1.00 47.59 80 ASP A C 1
ATOM 627 O O . ASP A 1 80 ? 12.287 -32.734 -8.613 1.00 47.59 80 ASP A O 1
ATOM 631 N N . SER A 1 81 ? 13.852 -34.117 -9.426 1.00 50.34 81 SER A N 1
ATOM 632 C CA . SER A 1 81 ? 13.322 -35.316 -8.774 1.00 50.34 81 SER A CA 1
ATOM 633 C C . SER A 1 81 ? 14.065 -35.506 -7.462 1.00 50.34 81 SER A C 1
ATOM 635 O O . SER A 1 81 ? 15.227 -35.905 -7.451 1.00 50.34 81 SER A O 1
ATOM 637 N N . ALA A 1 82 ? 13.374 -35.214 -6.364 1.00 48.69 82 ALA A N 1
ATOM 638 C CA . ALA A 1 82 ? 13.714 -35.741 -5.056 1.00 48.69 82 ALA A CA 1
ATOM 639 C C . ALA A 1 82 ? 13.521 -37.267 -5.054 1.00 48.69 82 ALA A C 1
ATOM 641 O O . ALA A 1 82 ? 12.483 -37.769 -5.490 1.00 48.69 82 ALA A O 1
ATOM 642 N N . SER A 1 83 ? 14.507 -38.003 -4.555 1.00 51.69 83 SER A N 1
ATOM 643 C CA . SER A 1 83 ? 14.331 -39.345 -3.997 1.00 51.69 83 SER A CA 1
ATOM 644 C C . SER A 1 83 ? 15.403 -39.542 -2.929 1.00 51.69 83 SER A C 1
ATOM 646 O O . SER A 1 83 ? 16.594 -39.528 -3.234 1.00 51.69 83 SER A O 1
ATOM 648 N N . ASP A 1 84 ? 14.926 -39.614 -1.688 1.00 45.56 84 ASP A N 1
ATOM 649 C CA . ASP A 1 84 ? 15.598 -40.122 -0.493 1.00 45.56 84 ASP A CA 1
ATOM 650 C C . ASP A 1 84 ? 16.100 -41.575 -0.668 1.00 45.56 84 ASP A C 1
ATOM 652 O O . ASP A 1 84 ? 15.753 -42.240 -1.649 1.00 45.56 84 ASP A O 1
ATOM 656 N N . GLU A 1 85 ? 16.798 -42.057 0.376 1.00 43.25 85 GLU A N 1
ATOM 657 C CA . GLU A 1 85 ? 17.259 -43.438 0.665 1.00 43.25 85 GLU A CA 1
ATOM 658 C C . GLU A 1 85 ? 18.605 -43.792 -0.033 1.00 43.25 85 GLU A C 1
ATOM 660 O O . GLU A 1 85 ? 18.720 -43.679 -1.250 1.00 43.25 85 GLU A O 1
ATOM 665 N N . GLU A 1 86 ? 19.717 -44.188 0.605 1.00 39.56 86 GLU A N 1
ATOM 666 C CA . GLU A 1 86 ? 20.059 -44.807 1.907 1.00 39.56 86 GLU A CA 1
ATOM 667 C C . GLU A 1 86 ? 21.478 -44.363 2.342 1.00 39.56 86 GLU A C 1
ATOM 669 O O . GLU A 1 86 ? 22.339 -44.172 1.447 1.00 39.56 86 GLU A O 1
#

Foldseek 3Di:
DDPVVVQQVVLVVLQVCLVPVQPDWDWDFDFDPDPPDRDPHTDTDTDGRPPSVDRSHDDDPVRDDDPPDDPPDDPDPPDDDDDDDD

Secondary structure (DSSP, 8-state):
--HHHHHHHHHHHHHHHHHH-TT-EEEEEEEEEETTEEEEEEEEEEEE---TTS--S---TTTSPP--S-----------------

Radius of gyration: 21.03 Å; chains: 1; bounding box: 38×58×49 Å

Sequence (86 aa):
MTQQERIGAYNRFHDFVCCYLEDQEFEVNAPKMDSTAFEEDLVSTPVKMTNCSQLLGSYSSATMWKPTGVIEDSTSLKSDSASDEE